Protein AF-Q50JB2-F1 (afdb_monomer_lite)

Sequence (111 aa):
VHENISTEPILFTTRDASKVRLFFDIVPTYSGIEKNKVGRGVALLSSVRPTVGTKRMNLQGDISVPIMGSNFEVIGTVNFNFLVITPFSHPKMEVTSQQTYWKKLDSTMVI

pLDDT: mean 76.03, std 16.22, range [41.38, 96.12]

Radius of gyration: 20.47 Å; chains: 1; bounding box: 47×38×53 Å

InterPro domains:
  IPR051578 Glycerophosphodiester Phosphodiesterase [PTHR22958] (10-111)
  IPR057506 GPCPD1-like, C2 domain [PF25329] (2-89)

Secondary structure (DSSP, 8-state):
-------SPP----S-GGG-EEEEEE--TT---TT---EEEEEEHHHHS--SSTT---S---EEEEEEETTSSEEEEEEE----------TT----TTTS-TT--------

Foldseek 3Di:
DPPPPPPDDDDDDDPDLQADKDKDWDDDPPPPDPPDTQWIWIDRRNPQWDAPDDPDGDPPFWGKTFTAGPVRDRPDIDIDGDDDDDDDDDPPDDPDPVPPCPPPPDDPDDD

Structure (mmCIF, N/CA/C/O backbone):
data_AF-Q50JB2-F1
#
_entry.id   AF-Q50JB2-F1
#
loop_
_atom_site.group_PDB
_atom_site.id
_atom_site.type_symbol
_atom_site.label_atom_id
_atom_site.label_alt_id
_atom_site.label_comp_id
_atom_site.label_asym_id
_atom_site.label_entity_id
_atom_site.label_seq_id
_atom_site.pdbx_PDB_ins_code
_atom_site.Cartn_x
_atom_site.Cartn_y
_atom_site.Cartn_z
_atom_site.occupancy
_atom_site.B_iso_or_equiv
_atom_site.auth_seq_id
_atom_site.auth_comp_id
_atom_site.auth_asym_id
_atom_site.auth_atom_id
_atom_site.pdbx_PDB_model_num
ATOM 1 N N . VAL A 1 1 ? -4.486 24.463 12.895 1.00 45.00 1 VAL A N 1
ATOM 2 C CA . VAL A 1 1 ? -4.032 23.070 12.701 1.00 45.00 1 VAL A CA 1
ATOM 3 C C . VAL A 1 1 ? -3.947 22.842 11.203 1.00 45.00 1 VAL A C 1
ATOM 5 O O . VAL A 1 1 ? -4.957 22.564 10.581 1.00 45.00 1 VAL A O 1
ATOM 8 N N . HIS A 1 2 ? -2.792 23.128 10.600 1.00 41.38 2 HIS A N 1
ATOM 9 C CA . HIS A 1 2 ? -2.516 22.677 9.236 1.00 41.38 2 HIS A CA 1
ATOM 10 C C . HIS A 1 2 ? -2.108 21.216 9.392 1.00 41.38 2 HIS A C 1
ATOM 12 O O . HIS A 1 2 ? -0.989 20.932 9.815 1.00 41.38 2 HIS A O 1
ATOM 18 N N . GLU A 1 3 ? -3.060 20.305 9.202 1.00 49.62 3 GLU A N 1
ATOM 19 C CA . GLU A 1 3 ? -2.723 18.894 9.077 1.00 49.62 3 GLU A CA 1
ATOM 20 C C . GLU A 1 3 ? -1.720 18.746 7.936 1.00 49.62 3 GLU A C 1
ATOM 22 O O . GLU A 1 3 ? -1.790 19.441 6.922 1.00 49.62 3 GLU A O 1
ATOM 27 N N . ASN A 1 4 ? -0.734 17.892 8.166 1.00 58.84 4 ASN A N 1
ATOM 28 C CA . ASN A 1 4 ? 0.426 17.660 7.325 1.00 58.84 4 ASN A CA 1
ATOM 29 C C . ASN A 1 4 ? -0.016 16.925 6.044 1.00 58.84 4 ASN A C 1
ATOM 31 O O . ASN A 1 4 ? 0.238 15.734 5.878 1.00 58.84 4 ASN A O 1
ATOM 35 N N . ILE A 1 5 ? -0.772 17.604 5.176 1.00 59.34 5 ILE A N 1
ATOM 36 C CA . ILE A 1 5 ? -1.183 17.087 3.871 1.00 59.34 5 ILE A CA 1
ATOM 37 C C . ILE A 1 5 ? 0.075 17.071 3.004 1.00 59.34 5 ILE A C 1
ATOM 39 O O . ILE A 1 5 ? 0.401 18.039 2.320 1.00 59.34 5 ILE A O 1
ATOM 43 N N . SER A 1 6 ? 0.816 15.968 3.082 1.00 63.91 6 SER A N 1
ATOM 44 C CA . SER A 1 6 ? 1.910 15.689 2.163 1.00 63.91 6 SER A CA 1
ATOM 45 C C . SER A 1 6 ? 1.313 15.377 0.798 1.00 63.91 6 SER A C 1
ATOM 47 O O . SER A 1 6 ? 0.638 14.365 0.620 1.00 63.91 6 SER A O 1
ATOM 49 N N . THR A 1 7 ? 1.561 16.250 -0.170 1.00 74.44 7 THR A N 1
ATOM 50 C CA . THR A 1 7 ? 1.254 15.998 -1.583 1.00 74.44 7 THR A CA 1
ATOM 51 C C . THR A 1 7 ? 2.319 15.130 -2.251 1.00 74.44 7 THR A C 1
ATOM 53 O O . THR A 1 7 ? 2.123 14.679 -3.380 1.00 74.44 7 THR A O 1
ATOM 56 N N . GLU A 1 8 ? 3.436 14.870 -1.564 1.00 80.12 8 GLU A N 1
ATOM 57 C CA . GLU A 1 8 ? 4.474 13.975 -2.058 1.00 80.12 8 GLU A CA 1
ATOM 58 C C . GLU A 1 8 ? 4.024 12.511 -1.954 1.00 80.12 8 GLU A C 1
ATOM 60 O O . GLU A 1 8 ? 3.519 12.089 -0.905 1.00 80.12 8 GLU A O 1
ATOM 65 N N . PRO A 1 9 ? 4.206 11.712 -3.022 1.00 83.44 9 PRO A N 1
ATOM 66 C CA . PRO A 1 9 ? 3.898 10.292 -2.978 1.00 83.44 9 PRO A CA 1
ATOM 67 C C . PRO A 1 9 ? 4.830 9.567 -2.001 1.00 83.44 9 PRO A C 1
ATOM 69 O O . PRO A 1 9 ? 5.981 9.949 -1.817 1.00 83.44 9 PRO A O 1
ATOM 72 N N . ILE A 1 10 ? 4.359 8.469 -1.408 1.00 87.56 10 ILE A N 1
ATOM 73 C CA . ILE A 1 10 ? 5.197 7.602 -0.572 1.00 87.56 10 ILE A CA 1
ATOM 74 C C . ILE A 1 10 ? 6.006 6.676 -1.488 1.00 87.56 10 ILE A C 1
ATOM 76 O O . ILE A 1 10 ? 5.431 5.858 -2.209 1.00 87.56 10 ILE A O 1
ATOM 80 N N . LEU A 1 11 ? 7.338 6.777 -1.445 1.00 89.31 11 LEU A N 1
ATOM 81 C CA . LEU A 1 11 ? 8.243 5.924 -2.220 1.00 89.31 11 LEU A CA 1
ATOM 82 C C . LEU A 1 11 ? 8.919 4.877 -1.334 1.00 89.31 11 LEU A C 1
ATOM 84 O O . LEU A 1 11 ? 9.441 5.179 -0.264 1.00 89.31 11 LEU A O 1
ATOM 88 N N . PHE A 1 12 ? 8.986 3.646 -1.833 1.00 90.31 12 PHE A N 1
ATOM 89 C CA . PHE A 1 12 ? 9.801 2.579 -1.263 1.00 90.31 12 PHE A CA 1
ATOM 90 C C . PHE A 1 12 ? 10.285 1.644 -2.372 1.00 90.31 12 PHE A C 1
ATOM 92 O O . PHE A 1 12 ? 9.708 1.583 -3.459 1.00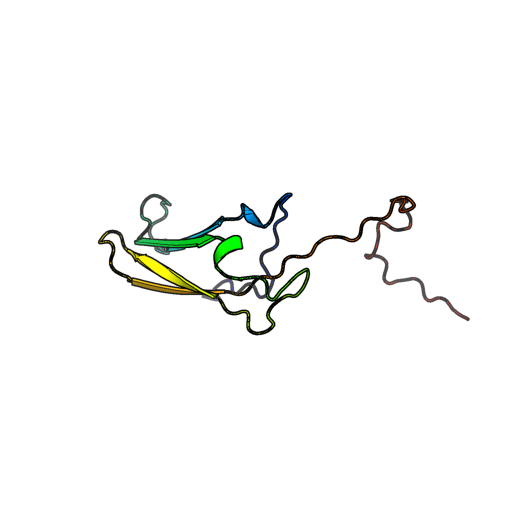 90.31 12 PHE A O 1
ATOM 99 N N . THR A 1 13 ? 11.361 0.909 -2.106 1.00 91.69 13 THR A N 1
ATOM 100 C CA . THR A 1 13 ? 11.955 -0.029 -3.061 1.00 91.69 13 THR A CA 1
ATOM 101 C C . THR A 1 13 ? 11.772 -1.464 -2.589 1.00 91.69 13 THR A C 1
ATOM 103 O O . THR A 1 13 ? 11.730 -1.765 -1.398 1.00 91.69 13 THR A O 1
ATOM 106 N N . THR A 1 14 ? 11.642 -2.380 -3.541 1.00 91.44 14 THR A N 1
ATOM 107 C CA . THR A 1 14 ? 11.574 -3.818 -3.280 1.00 91.44 14 THR A CA 1
ATOM 108 C C . THR A 1 14 ? 12.292 -4.563 -4.395 1.00 91.44 14 THR A C 1
ATOM 110 O O . THR A 1 14 ? 12.362 -4.086 -5.527 1.00 91.44 14 THR A O 1
ATOM 113 N N . ARG A 1 15 ? 12.808 -5.753 -4.084 1.00 90.62 15 ARG A N 1
ATOM 114 C CA . ARG A 1 15 ? 13.331 -6.683 -5.096 1.00 90.62 15 ARG A CA 1
ATOM 115 C C . ARG A 1 15 ? 12.216 -7.434 -5.819 1.00 90.62 15 ARG A C 1
ATOM 117 O O . ARG A 1 15 ? 12.417 -7.898 -6.933 1.00 90.62 15 ARG A O 1
ATOM 124 N N . ASP A 1 16 ? 11.065 -7.581 -5.169 1.00 88.62 16 ASP A N 1
ATOM 125 C CA . ASP A 1 16 ? 9.946 -8.377 -5.659 1.00 88.62 16 ASP A CA 1
ATOM 126 C C . ASP A 1 16 ? 8.626 -7.707 -5.265 1.00 88.62 16 ASP A C 1
ATOM 128 O O . ASP A 1 16 ? 8.244 -7.680 -4.092 1.00 88.62 16 ASP A O 1
ATOM 132 N N . ALA A 1 17 ? 7.934 -7.144 -6.257 1.00 86.81 17 ALA A N 1
ATOM 133 C CA . ALA A 1 17 ? 6.662 -6.456 -6.057 1.00 86.81 17 ALA A CA 1
ATOM 134 C C . ALA A 1 17 ? 5.534 -7.408 -5.623 1.00 86.81 17 ALA A C 1
ATOM 136 O O . ALA A 1 17 ? 4.612 -6.987 -4.927 1.00 86.81 17 ALA A O 1
ATOM 137 N N . SER A 1 18 ? 5.617 -8.699 -5.968 1.00 85.31 18 SER A N 1
ATOM 138 C CA . SER A 1 18 ? 4.559 -9.675 -5.670 1.00 85.31 18 SER A CA 1
ATOM 139 C C . SER A 1 18 ? 4.426 -9.993 -4.177 1.00 85.31 18 SER A C 1
ATOM 141 O O . SER A 1 18 ? 3.359 -10.405 -3.713 1.00 85.31 18 SER A O 1
ATOM 143 N N . LYS A 1 19 ? 5.504 -9.771 -3.416 1.00 90.19 19 LYS A N 1
ATOM 144 C CA . LYS A 1 19 ? 5.596 -10.050 -1.976 1.00 90.19 19 LYS A CA 1
ATOM 145 C C . LYS A 1 19 ? 5.271 -8.844 -1.100 1.00 90.19 19 LYS A C 1
ATOM 147 O O . LYS A 1 19 ? 5.263 -8.977 0.124 1.00 90.19 19 LYS A O 1
ATOM 152 N N . VAL A 1 20 ? 5.013 -7.683 -1.699 1.00 91.25 20 VAL A N 1
ATOM 153 C CA . VAL A 1 20 ? 4.735 -6.454 -0.955 1.00 91.25 20 VAL A CA 1
ATOM 154 C C . VAL A 1 20 ? 3.349 -6.517 -0.325 1.00 91.25 20 VAL A C 1
ATOM 156 O O . VAL A 1 20 ? 2.359 -6.881 -0.966 1.00 91.25 20 VAL A O 1
ATOM 159 N N . ARG A 1 21 ? 3.295 -6.123 0.948 1.00 93.50 21 ARG A N 1
ATOM 160 C CA . ARG A 1 21 ? 2.073 -6.001 1.741 1.00 93.50 21 ARG A CA 1
ATOM 161 C C . ARG A 1 21 ? 2.053 -4.609 2.347 1.00 93.50 21 ARG A C 1
ATOM 163 O O . ARG A 1 21 ? 3.029 -4.215 2.980 1.00 93.50 21 ARG A O 1
ATOM 170 N N . LEU A 1 22 ? 0.961 -3.888 2.144 1.00 92.88 22 LEU A N 1
ATOM 171 C CA . LEU A 1 22 ? 0.731 -2.592 2.767 1.00 92.88 22 LEU A CA 1
ATOM 172 C C . LEU A 1 22 ? -0.230 -2.777 3.936 1.00 92.88 22 LEU A C 1
ATOM 174 O O . LEU A 1 22 ? -1.270 -3.421 3.793 1.00 92.88 22 LEU A O 1
ATOM 178 N N . PHE A 1 23 ? 0.145 -2.226 5.086 1.00 93.94 23 PHE A N 1
ATOM 179 C CA . PHE A 1 23 ? -0.664 -2.220 6.296 1.00 93.94 23 PHE A CA 1
ATOM 180 C C . PHE A 1 23 ? -1.101 -0.789 6.577 1.00 93.94 23 PHE A C 1
ATOM 182 O O . PHE A 1 23 ? -0.260 0.102 6.678 1.00 93.94 23 PHE A O 1
ATOM 189 N N . PHE A 1 24 ? -2.406 -0.588 6.705 1.00 92.94 24 PHE A N 1
ATOM 190 C CA . PHE A 1 24 ? -3.005 0.699 7.030 1.00 92.94 24 PHE A CA 1
ATOM 191 C C . PHE A 1 24 ? -3.576 0.613 8.438 1.00 92.94 24 PHE A C 1
ATOM 193 O O . PHE A 1 24 ? -4.620 -0.004 8.640 1.00 92.94 24 PHE A O 1
ATOM 200 N N . ASP A 1 25 ? -2.869 1.191 9.406 1.00 91.19 25 ASP A N 1
ATOM 201 C CA . ASP A 1 25 ? -3.267 1.186 10.812 1.00 91.19 25 ASP A CA 1
ATOM 202 C C . ASP A 1 25 ? -3.949 2.511 11.166 1.00 91.19 25 ASP A C 1
ATOM 204 O O . ASP A 1 25 ? -3.390 3.580 10.921 1.00 91.19 25 ASP A O 1
ATOM 208 N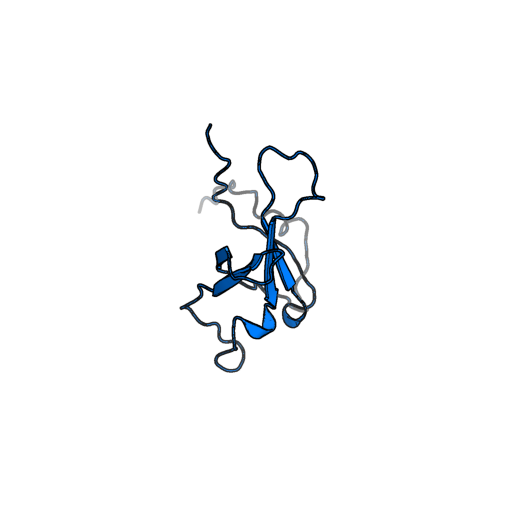 N . ILE A 1 26 ? -5.132 2.449 11.782 1.00 88.88 26 ILE A N 1
ATOM 209 C CA . ILE A 1 26 ? -5.756 3.629 12.389 1.00 88.88 26 ILE A CA 1
ATOM 210 C C . ILE A 1 26 ? -5.234 3.765 13.816 1.00 88.88 26 ILE A C 1
ATOM 212 O O . ILE A 1 26 ? -5.460 2.889 14.660 1.00 88.88 26 ILE A O 1
ATOM 216 N N . VAL A 1 27 ? -4.563 4.884 14.080 1.00 86.75 27 VAL A N 1
ATOM 217 C CA . VAL A 1 27 ? -4.045 5.255 15.399 1.00 86.75 27 VAL A CA 1
ATOM 218 C C . VAL A 1 27 ? -4.738 6.534 15.891 1.00 86.75 27 VAL A C 1
ATOM 220 O O . VAL A 1 27 ? -4.885 7.474 15.109 1.00 86.75 27 VAL A O 1
ATOM 223 N N . PRO A 1 28 ? -5.195 6.609 17.155 1.00 82.56 28 PRO A N 1
ATOM 224 C CA . PRO A 1 28 ? -5.828 7.815 17.674 1.00 82.56 28 PRO A CA 1
ATOM 225 C C . PRO A 1 28 ? -4.804 8.939 17.863 1.00 82.56 28 PRO A C 1
ATOM 227 O O . PRO A 1 28 ? -3.751 8.735 18.465 1.00 82.56 28 PRO A O 1
ATOM 230 N N . THR A 1 29 ? -5.154 10.150 17.429 1.00 74.31 29 THR A N 1
ATOM 231 C CA . THR A 1 29 ? -4.278 11.338 17.426 1.00 74.31 29 THR A CA 1
ATOM 232 C C . THR A 1 29 ? -3.745 11.725 18.811 1.00 74.31 29 THR A C 1
ATOM 234 O O . THR A 1 29 ? -2.657 12.281 18.920 1.00 74.31 29 THR A O 1
ATOM 237 N N . TYR A 1 30 ? -4.493 11.424 19.878 1.00 66.06 30 TYR A N 1
ATOM 238 C CA . TYR A 1 30 ? -4.171 11.849 21.249 1.00 66.06 30 TYR A CA 1
ATOM 239 C C . TYR A 1 30 ? -3.697 10.723 22.170 1.00 66.06 30 TYR A C 1
ATOM 241 O O . TYR A 1 30 ? -3.227 10.989 23.275 1.00 66.06 30 TYR A O 1
ATOM 249 N N . SER A 1 31 ? -3.783 9.463 21.742 1.00 57.88 31 SER A N 1
ATOM 250 C CA . SER A 1 31 ? -3.188 8.362 22.493 1.00 57.88 31 SER A CA 1
ATOM 251 C C . SER A 1 31 ? -1.761 8.182 21.997 1.00 57.88 31 SER A C 1
ATOM 253 O O . SER A 1 31 ? -1.539 7.526 20.985 1.00 57.88 31 SER A O 1
ATOM 255 N N . GLY A 1 32 ? -0.794 8.779 22.693 1.00 55.12 32 GLY A N 1
ATOM 256 C CA . GLY A 1 32 ? 0.638 8.737 22.361 1.00 55.12 32 GLY A CA 1
ATOM 257 C C . GLY A 1 32 ? 1.297 7.353 22.461 1.00 55.12 32 GLY A C 1
ATOM 258 O O . GLY A 1 32 ? 2.453 7.255 22.856 1.00 55.12 32 GLY A O 1
ATOM 259 N N . ILE A 1 33 ? 0.574 6.271 22.163 1.00 56.09 33 ILE A N 1
ATOM 260 C CA . ILE A 1 33 ? 1.058 4.898 22.243 1.00 56.09 33 ILE A CA 1
ATOM 261 C C . ILE A 1 33 ? 0.538 4.116 21.029 1.00 56.09 33 ILE A C 1
ATOM 263 O O . ILE A 1 33 ? -0.662 3.874 20.904 1.00 56.09 33 ILE A O 1
ATOM 267 N N . GLU A 1 34 ? 1.455 3.608 20.198 1.00 60.88 34 GLU A N 1
ATOM 268 C CA . GLU A 1 34 ? 1.192 2.674 19.081 1.00 60.88 34 GLU A CA 1
ATOM 269 C C . GLU A 1 34 ? 0.442 1.385 19.486 1.00 60.88 34 GLU A C 1
ATOM 271 O O . GLU A 1 34 ? 0.055 0.582 18.634 1.00 60.88 34 GLU A O 1
ATOM 276 N N . LYS A 1 35 ? 0.248 1.160 20.792 1.00 63.34 35 LYS A N 1
ATOM 277 C CA . LYS A 1 35 ? -0.454 0.002 21.356 1.00 63.34 35 LYS A CA 1
ATOM 278 C C . LYS A 1 35 ? -1.962 0.036 21.099 1.00 63.34 35 LYS A C 1
ATOM 280 O O . LYS A 1 35 ? -2.569 -1.027 21.055 1.00 63.34 35 LYS A O 1
ATOM 285 N N . ASN A 1 36 ? -2.556 1.211 20.881 1.00 71.38 36 ASN A N 1
ATOM 286 C CA . ASN A 1 36 ? -4.007 1.351 20.729 1.00 71.38 36 ASN A CA 1
ATOM 287 C C . ASN A 1 36 ? -4.413 1.477 19.256 1.00 71.38 36 ASN A C 1
ATOM 289 O O . ASN A 1 36 ? -4.943 2.501 18.832 1.00 71.38 36 ASN A O 1
ATOM 293 N N . LYS A 1 37 ? -4.152 0.436 18.461 1.00 83.31 37 LYS A N 1
ATOM 294 C CA . LYS A 1 37 ? -4.626 0.375 17.070 1.00 83.31 37 LYS A CA 1
ATOM 295 C C . LYS A 1 37 ? -6.133 0.136 17.065 1.00 83.31 37 LYS A C 1
ATOM 297 O O . LYS A 1 37 ? -6.597 -0.855 17.622 1.00 83.31 37 LYS A O 1
ATOM 302 N N . VAL A 1 38 ? -6.881 1.039 16.439 1.00 87.81 38 VAL A N 1
ATOM 303 C CA . VAL A 1 38 ? -8.354 0.985 16.385 1.00 87.81 38 VAL A CA 1
ATOM 304 C C . VAL A 1 38 ? -8.828 0.037 15.288 1.00 87.81 38 VAL A C 1
ATOM 306 O O . VAL A 1 38 ? -9.854 -0.626 15.420 1.00 87.81 38 VAL A O 1
ATOM 309 N N . GLY A 1 39 ? -8.045 -0.070 14.219 1.00 92.12 39 GLY A N 1
ATOM 310 C CA . GLY A 1 39 ? -8.295 -1.008 13.143 1.00 92.12 39 GLY A CA 1
ATOM 311 C C . GLY A 1 39 ? -7.128 -1.096 12.176 1.00 92.12 39 GLY A C 1
ATOM 312 O O . GLY A 1 39 ? -6.189 -0.293 12.233 1.00 92.12 39 GLY A O 1
ATOM 313 N N . ARG A 1 40 ? -7.192 -2.099 11.300 1.00 94.19 40 ARG A N 1
ATOM 314 C CA . ARG A 1 40 ? -6.165 -2.388 10.299 1.00 94.19 40 ARG A CA 1
ATOM 315 C C . ARG A 1 40 ? -6.783 -2.812 8.971 1.00 94.19 40 ARG A C 1
ATOM 317 O O . ARG A 1 40 ? -7.595 -3.732 8.925 1.00 94.19 40 ARG A O 1
ATOM 324 N N . GLY A 1 41 ? -6.342 -2.176 7.892 1.00 94.88 41 GLY A N 1
ATOM 325 C CA . GLY A 1 41 ? -6.522 -2.646 6.519 1.00 94.88 41 GLY A CA 1
ATOM 326 C C . GLY A 1 41 ? -5.244 -3.304 5.997 1.00 94.88 41 GLY A C 1
ATOM 327 O O . GLY A 1 41 ? -4.138 -2.894 6.359 1.00 94.88 41 GLY A O 1
ATOM 328 N N . VAL A 1 42 ? -5.376 -4.325 5.147 1.00 94.81 42 VAL A N 1
ATOM 329 C CA . VAL A 1 42 ? -4.232 -5.017 4.529 1.00 94.81 42 VAL A CA 1
ATOM 330 C C . VAL A 1 42 ? -4.417 -5.083 3.020 1.00 94.81 42 VAL A C 1
ATOM 332 O O . VAL A 1 42 ? -5.415 -5.611 2.541 1.00 94.81 42 VAL A O 1
ATOM 335 N N . ALA A 1 43 ? -3.428 -4.597 2.271 1.00 92.50 43 ALA A N 1
ATOM 336 C CA . ALA A 1 43 ? -3.387 -4.711 0.818 1.00 92.50 43 ALA A CA 1
ATOM 337 C C . ALA A 1 43 ? -2.210 -5.591 0.385 1.00 92.50 43 ALA A C 1
ATOM 339 O O . ALA A 1 43 ? -1.052 -5.272 0.664 1.00 92.50 43 ALA A O 1
ATOM 340 N N . LEU A 1 44 ? -2.482 -6.684 -0.330 1.00 90.69 44 LEU A N 1
ATOM 341 C CA . LEU A 1 44 ? -1.442 -7.484 -0.983 1.00 90.69 44 LEU A CA 1
ATOM 342 C C . LEU A 1 44 ? -1.305 -7.004 -2.428 1.00 90.69 44 LEU A C 1
ATOM 344 O O . LEU A 1 44 ? -2.231 -7.215 -3.216 1.00 90.69 44 LEU A O 1
ATOM 348 N N . LEU A 1 45 ? -0.169 -6.389 -2.786 1.00 85.62 45 LEU A N 1
ATOM 349 C CA . LEU A 1 45 ? 0.002 -5.737 -4.098 1.00 85.62 45 LEU A CA 1
ATOM 350 C C . LEU A 1 45 ? -0.209 -6.690 -5.282 1.00 85.62 45 LEU A C 1
ATOM 352 O O . LEU A 1 45 ? -0.715 -6.278 -6.322 1.00 85.62 45 LEU A O 1
ATOM 356 N N . SER A 1 46 ? 0.122 -7.969 -5.104 1.00 81.69 46 SER A N 1
ATOM 357 C CA . SER A 1 46 ? -0.104 -9.031 -6.089 1.00 81.69 46 SER A CA 1
ATOM 358 C C . SER A 1 46 ? -1.579 -9.344 -6.351 1.00 81.69 46 SER A C 1
ATOM 360 O O . SER A 1 46 ? -1.911 -9.783 -7.446 1.00 81.69 46 SER A O 1
ATOM 362 N N . SER A 1 47 ? -2.461 -9.130 -5.371 1.00 77.81 47 SER A N 1
ATOM 363 C CA . SER A 1 47 ? -3.891 -9.467 -5.472 1.00 77.81 47 SER A CA 1
ATOM 364 C C . SER A 1 47 ? -4.769 -8.289 -5.894 1.00 77.81 47 SER A C 1
ATOM 366 O O . SER A 1 47 ? -5.792 -8.481 -6.541 1.00 77.81 47 SER A O 1
ATOM 368 N N . VAL A 1 48 ? -4.363 -7.064 -5.547 1.00 70.94 48 VAL A N 1
ATOM 369 C CA . VAL A 1 48 ? -5.186 -5.856 -5.737 1.00 70.94 48 VAL A CA 1
ATOM 370 C C . VAL A 1 48 ? -5.097 -5.276 -7.149 1.00 70.94 48 VAL A C 1
ATOM 372 O O . VAL A 1 48 ? -5.910 -4.437 -7.522 1.00 70.94 48 VAL A O 1
ATOM 375 N N . ARG A 1 49 ? -4.129 -5.723 -7.957 1.00 69.00 49 ARG A N 1
ATOM 376 C CA . ARG A 1 49 ? -4.040 -5.400 -9.386 1.00 69.00 49 ARG A CA 1
ATOM 377 C C . ARG A 1 49 ? -3.764 -6.660 -10.199 1.00 69.00 49 ARG A C 1
ATOM 379 O O . ARG A 1 49 ? -2.597 -6.958 -10.462 1.00 69.00 49 ARG A O 1
ATOM 386 N N . PRO A 1 50 ? -4.802 -7.393 -10.630 1.00 59.31 50 PRO A N 1
ATOM 387 C CA . PRO A 1 50 ? -4.609 -8.439 -11.621 1.00 59.31 50 PRO A CA 1
ATOM 388 C C . PRO A 1 50 ? -4.005 -7.820 -12.889 1.00 59.31 50 PRO A C 1
ATOM 390 O O . PRO A 1 50 ? -4.479 -6.803 -13.401 1.00 59.31 50 PRO A O 1
ATOM 393 N N . THR A 1 51 ? -2.908 -8.397 -13.371 1.00 61.12 51 THR A N 1
ATOM 394 C CA . THR A 1 51 ? -2.239 -7.947 -14.592 1.00 61.12 51 THR A CA 1
ATOM 395 C C . THR A 1 51 ? -3.132 -8.230 -15.800 1.00 61.12 51 THR A C 1
ATOM 397 O O . THR A 1 51 ? -3.591 -9.354 -16.003 1.00 61.12 51 THR A O 1
ATOM 400 N N . VAL A 1 52 ? -3.382 -7.220 -16.638 1.00 61.91 52 VAL A N 1
ATOM 401 C CA . VAL A 1 52 ? -4.131 -7.404 -17.894 1.00 61.91 52 VAL A CA 1
ATOM 402 C C . VAL A 1 52 ? -3.165 -7.915 -18.966 1.00 61.91 52 VAL A C 1
ATOM 404 O O . VAL A 1 52 ? -2.724 -7.177 -19.841 1.00 61.91 52 VAL A O 1
ATOM 407 N N . GLY A 1 53 ? -2.778 -9.186 -18.874 1.00 60.72 53 GLY A N 1
ATOM 408 C CA . GLY A 1 53 ? -1.766 -9.783 -19.748 1.00 60.72 53 GLY A CA 1
ATOM 409 C C . GLY A 1 53 ? -0.326 -9.408 -19.372 1.00 60.72 53 GLY A C 1
ATOM 410 O O . GLY A 1 53 ? -0.052 -8.730 -18.380 1.00 60.72 53 GLY A O 1
ATOM 411 N N . THR A 1 54 ? 0.635 -9.890 -20.156 1.00 60.03 54 THR A N 1
ATOM 412 C CA . THR A 1 54 ? 2.067 -9.711 -19.890 1.00 60.03 54 THR A CA 1
ATOM 413 C C . THR A 1 54 ? 2.481 -8.245 -20.049 1.00 60.03 54 THR A C 1
ATOM 415 O O . THR A 1 54 ? 2.323 -7.659 -21.117 1.00 60.03 54 THR A O 1
ATOM 418 N N . LYS A 1 55 ? 3.066 -7.660 -18.99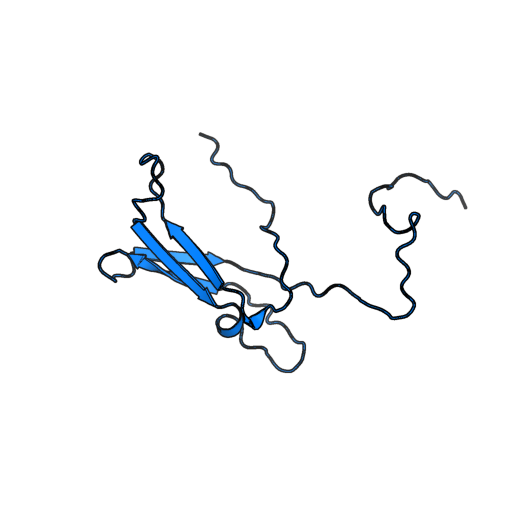3 1.00 63.31 55 LYS A N 1
ATOM 419 C CA . LYS A 1 55 ? 3.642 -6.297 -18.972 1.00 63.31 55 LYS A CA 1
ATOM 420 C C . LYS A 1 55 ? 2.659 -5.141 -19.241 1.00 63.31 55 LYS A C 1
ATOM 422 O O . LYS A 1 55 ? 3.092 -4.075 -19.669 1.00 63.31 55 LYS A O 1
ATOM 427 N N . ARG A 1 56 ? 1.358 -5.307 -18.984 1.00 64.31 56 ARG A N 1
ATOM 428 C CA . ARG A 1 56 ? 0.384 -4.200 -19.049 1.00 64.31 56 ARG A CA 1
ATOM 429 C C . ARG A 1 56 ? -0.128 -3.842 -17.658 1.00 64.31 56 ARG A C 1
ATOM 431 O O . ARG A 1 56 ? -0.287 -4.715 -16.807 1.00 64.31 56 ARG A O 1
ATOM 438 N N . MET A 1 57 ? -0.407 -2.560 -17.450 1.00 64.31 57 MET A N 1
ATOM 439 C CA . MET A 1 57 ? -0.935 -2.020 -16.199 1.00 64.31 57 MET A CA 1
ATOM 440 C C . MET A 1 57 ? -2.318 -1.414 -16.439 1.00 64.31 57 MET A C 1
ATOM 442 O O . MET A 1 57 ? -2.534 -0.745 -17.447 1.00 64.31 57 MET A O 1
ATOM 446 N N . ASN A 1 58 ? -3.250 -1.655 -15.515 1.00 64.50 58 ASN A N 1
ATOM 447 C CA . ASN A 1 58 ? -4.567 -1.023 -15.554 1.00 64.50 58 ASN A CA 1
ATOM 448 C C . ASN A 1 58 ? -4.457 0.476 -15.200 1.00 64.50 58 ASN A C 1
ATOM 450 O O . ASN A 1 58 ? -3.789 0.832 -14.225 1.00 64.50 58 ASN A O 1
ATOM 454 N N . LEU A 1 59 ? -5.112 1.324 -16.000 1.00 63.84 59 LEU A N 1
ATOM 455 C CA . LEU A 1 59 ? -5.213 2.777 -15.815 1.00 63.84 59 LEU A CA 1
ATOM 456 C C . LEU A 1 59 ? -6.281 3.156 -14.777 1.00 63.84 59 LEU A C 1
ATOM 458 O O . LEU A 1 59 ? -6.095 4.128 -14.051 1.00 63.84 59 LEU A O 1
ATOM 462 N N . GLN A 1 60 ? -7.362 2.372 -14.659 1.00 61.41 60 GLN A N 1
ATOM 463 C CA . GLN A 1 60 ? -8.269 2.445 -13.510 1.00 61.41 60 GLN A CA 1
ATOM 464 C C . GLN A 1 60 ? -7.555 1.784 -12.330 1.00 61.41 60 GLN A C 1
ATOM 466 O O . GLN A 1 60 ? -7.324 0.573 -12.325 1.00 61.41 60 GLN A O 1
ATOM 471 N N . GLY A 1 61 ? -7.080 2.609 -11.398 1.00 66.00 61 GLY A N 1
ATOM 472 C CA . GLY A 1 61 ? -6.020 2.224 -10.468 1.00 66.00 61 GLY A CA 1
ATOM 473 C C . GLY A 1 61 ? -6.327 2.405 -8.988 1.00 66.00 61 GLY A C 1
ATOM 474 O O . GLY A 1 61 ? -5.463 2.094 -8.161 1.00 66.00 61 GLY A O 1
ATOM 475 N N . ASP A 1 62 ? -7.513 2.900 -8.657 1.00 78.56 62 ASP A N 1
ATOM 476 C CA . ASP A 1 62 ? -7.868 3.160 -7.271 1.00 78.56 62 ASP A CA 1
ATOM 477 C C . ASP A 1 62 ? -8.305 1.859 -6.610 1.00 78.56 62 ASP A C 1
ATOM 479 O O . ASP A 1 62 ? -9.196 1.147 -7.075 1.00 78.56 62 ASP A O 1
ATOM 483 N N . ILE A 1 63 ? -7.602 1.523 -5.538 1.00 86.56 63 ILE A N 1
ATOM 484 C CA . ILE A 1 63 ? -7.794 0.307 -4.768 1.00 86.56 63 ILE A CA 1
ATOM 485 C C . ILE A 1 63 ? -8.447 0.714 -3.467 1.00 86.56 63 ILE A C 1
ATOM 487 O O . ILE A 1 63 ? -7.912 1.548 -2.736 1.00 86.56 63 ILE A O 1
ATOM 491 N N . SER A 1 64 ? -9.575 0.079 -3.176 1.00 90.88 64 SER A N 1
ATOM 492 C CA . SER A 1 64 ? -10.269 0.237 -1.910 1.00 90.88 64 SER A CA 1
ATOM 493 C C . SER A 1 64 ? -10.008 -0.972 -1.026 1.00 90.88 64 SER A C 1
ATOM 495 O O . SER A 1 64 ? -10.234 -2.111 -1.438 1.00 90.88 64 SER A O 1
ATOM 497 N N . VAL A 1 65 ? -9.507 -0.733 0.184 1.00 93.25 65 VAL A N 1
ATOM 498 C CA . VAL A 1 65 ? -9.254 -1.778 1.178 1.00 93.25 65 VAL A CA 1
ATOM 499 C C . VAL A 1 65 ? -10.078 -1.490 2.427 1.00 93.25 65 VAL A C 1
ATOM 501 O O . VAL A 1 65 ? -9.953 -0.400 2.993 1.00 93.25 65 VAL A O 1
ATOM 504 N N . PRO A 1 66 ? -10.910 -2.441 2.888 1.00 94.75 66 PRO A N 1
ATOM 505 C CA . PRO A 1 66 ? -11.643 -2.279 4.130 1.00 94.75 66 PRO A CA 1
ATOM 506 C C . PRO A 1 66 ? -10.687 -2.294 5.323 1.00 94.75 66 PRO A C 1
ATOM 508 O O . PRO A 1 66 ? -9.697 -3.031 5.357 1.00 94.75 66 PRO A O 1
ATOM 511 N N . ILE A 1 67 ? -11.005 -1.477 6.317 1.00 96.06 67 ILE A N 1
ATOM 512 C CA . ILE A 1 67 ? -10.313 -1.421 7.596 1.00 96.06 67 ILE A CA 1
ATOM 513 C C . ILE A 1 67 ? -11.160 -2.191 8.597 1.00 96.06 67 ILE A C 1
ATOM 515 O O . ILE A 1 67 ? -12.307 -1.831 8.866 1.00 96.06 67 ILE A O 1
ATOM 519 N N . MET A 1 68 ? -10.575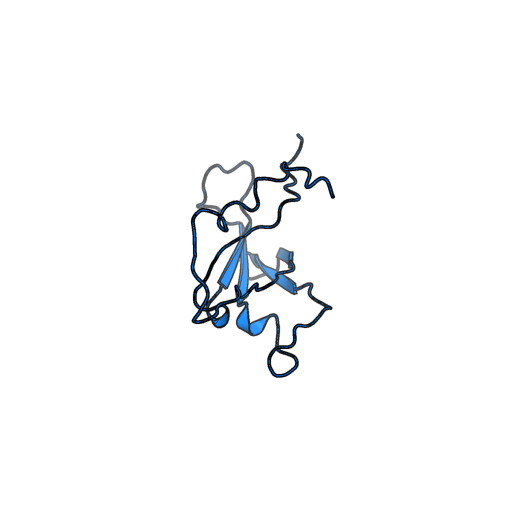 -3.249 9.144 1.00 96.12 68 MET A N 1
ATOM 520 C CA . MET A 1 68 ? -11.218 -4.092 10.142 1.00 96.12 68 MET A CA 1
ATOM 521 C C . MET A 1 68 ? -10.953 -3.517 11.531 1.00 96.12 68 MET A C 1
ATOM 523 O O . MET A 1 68 ? -9.794 -3.282 11.886 1.00 96.12 68 MET A O 1
ATOM 527 N N . GLY A 1 69 ? -12.015 -3.292 12.301 1.00 92.31 69 GLY A N 1
ATOM 528 C CA . GLY A 1 69 ? -11.935 -2.945 13.715 1.00 92.31 69 GLY A CA 1
ATOM 529 C C . GLY A 1 69 ? -11.551 -4.144 14.585 1.00 92.31 69 GLY A C 1
ATOM 530 O O . GLY A 1 69 ? -11.468 -5.283 14.122 1.00 92.31 69 GLY A O 1
ATOM 531 N N . SER A 1 70 ? -11.341 -3.902 15.878 1.00 88.62 70 SER A N 1
ATOM 532 C CA . SER A 1 70 ? -11.044 -4.956 16.863 1.00 88.62 70 SER A CA 1
ATOM 533 C C . SER A 1 70 ? -12.172 -5.983 17.032 1.00 88.62 70 SER A C 1
ATOM 535 O O . SER A 1 70 ? -11.914 -7.121 17.414 1.00 88.62 70 SER A O 1
ATOM 537 N N . ASN A 1 71 ? -13.408 -5.596 16.719 1.00 90.94 71 ASN A N 1
ATOM 538 C CA . ASN A 1 71 ? -14.595 -6.450 16.712 1.00 90.94 71 ASN A CA 1
ATOM 539 C C . ASN A 1 71 ? -14.808 -7.198 15.381 1.00 90.94 71 ASN A C 1
ATOM 541 O O . ASN A 1 71 ? -15.848 -7.823 15.204 1.00 90.94 71 ASN A O 1
ATOM 545 N N . PHE A 1 72 ? -13.847 -7.134 14.451 1.00 90.38 72 PHE A N 1
ATOM 546 C CA . PHE A 1 72 ? -13.952 -7.675 13.091 1.00 90.38 72 PHE A CA 1
ATOM 547 C C . PHE A 1 72 ? -15.084 -7.079 12.241 1.00 90.38 72 PHE A C 1
ATOM 549 O O . PHE A 1 72 ? -15.431 -7.638 11.202 1.00 90.38 72 PHE A O 1
ATOM 556 N N . GLU A 1 73 ? -15.630 -5.928 12.624 1.00 94.50 73 GLU A N 1
ATOM 557 C CA . GLU A 1 73 ? -16.519 -5.168 11.752 1.00 94.50 73 GLU A CA 1
ATOM 558 C C . GLU A 1 73 ? -15.708 -4.226 10.860 1.00 94.50 73 GLU A C 1
ATOM 560 O O . GLU A 1 73 ? -14.618 -3.764 11.216 1.00 94.50 73 GLU A O 1
ATOM 565 N N . VAL A 1 74 ? -16.243 -3.936 9.675 1.00 95.31 74 VAL A N 1
ATOM 566 C CA . VAL A 1 74 ? -15.655 -2.940 8.779 1.00 95.31 74 VAL A CA 1
ATOM 567 C C . VAL A 1 74 ? -15.985 -1.558 9.332 1.00 95.31 74 VAL A C 1
ATOM 569 O O . VAL A 1 74 ? -17.134 -1.129 9.294 1.00 95.31 74 VAL A O 1
ATOM 572 N N . ILE A 1 75 ? -14.969 -0.859 9.832 1.00 94.62 75 ILE A N 1
ATOM 573 C CA . ILE A 1 75 ? -15.119 0.475 10.439 1.00 94.62 75 ILE A CA 1
ATOM 574 C C . ILE A 1 75 ? -14.836 1.613 9.451 1.00 94.62 75 ILE A C 1
ATOM 576 O O . ILE A 1 75 ? -15.047 2.783 9.760 1.00 94.62 75 ILE A O 1
ATOM 580 N N . GLY A 1 76 ? -14.331 1.282 8.263 1.00 93.94 76 GLY A N 1
ATOM 581 C CA . GLY A 1 76 ? -14.018 2.240 7.212 1.00 93.94 76 GLY A CA 1
ATOM 582 C C . GLY A 1 76 ? -13.294 1.593 6.038 1.00 93.94 76 GLY A C 1
ATOM 583 O O . GLY A 1 76 ? -13.063 0.384 6.016 1.00 93.94 76 GLY A O 1
ATOM 584 N N . THR A 1 77 ? -12.911 2.408 5.060 1.00 94.81 77 THR A N 1
ATOM 585 C CA . THR A 1 77 ? -12.174 1.977 3.866 1.00 94.81 77 THR A CA 1
ATOM 586 C C . THR A 1 77 ? -11.066 2.968 3.550 1.00 94.81 77 THR A C 1
ATOM 588 O O . THR A 1 77 ? -11.293 4.177 3.603 1.00 94.81 77 THR A O 1
ATOM 591 N N . VAL A 1 78 ? -9.892 2.471 3.166 1.00 92.69 78 VAL A N 1
ATOM 592 C CA . VAL A 1 78 ? -8.811 3.293 2.614 1.00 92.69 78 VAL A CA 1
ATOM 593 C C . VAL A 1 78 ? -8.786 3.148 1.100 1.00 92.69 78 VAL A C 1
ATOM 595 O O . VAL A 1 78 ? -8.797 2.033 0.581 1.00 92.69 78 VAL A O 1
ATOM 598 N N . ASN A 1 79 ? -8.742 4.279 0.401 1.00 91.69 79 ASN A N 1
ATOM 599 C CA . ASN A 1 79 ? -8.555 4.323 -1.042 1.00 91.69 79 ASN A CA 1
ATOM 600 C C . ASN A 1 79 ? -7.136 4.786 -1.344 1.00 91.69 79 ASN A C 1
ATOM 602 O O . ASN A 1 79 ? -6.694 5.809 -0.821 1.00 91.69 79 ASN A O 1
ATOM 606 N N . PHE A 1 80 ? -6.421 4.035 -2.171 1.00 89.44 80 PHE A N 1
ATOM 607 C CA . PHE A 1 80 ? -5.074 4.405 -2.583 1.00 89.44 80 PHE A CA 1
ATOM 608 C C . PHE A 1 80 ? -4.761 3.899 -3.989 1.00 89.44 80 PHE A C 1
ATOM 610 O O . PHE A 1 80 ? -5.399 2.988 -4.513 1.00 89.44 80 PHE A O 1
ATOM 617 N N . ASN A 1 81 ? -3.725 4.478 -4.581 1.00 87.62 81 ASN A N 1
ATOM 618 C CA . ASN A 1 81 ? -3.200 4.104 -5.884 1.00 87.62 81 ASN A CA 1
ATOM 619 C C . ASN A 1 81 ? -1.682 3.918 -5.756 1.00 87.62 81 ASN A C 1
ATOM 621 O O . ASN A 1 81 ? -1.046 4.523 -4.893 1.00 87.62 81 ASN A O 1
ATOM 625 N N . PHE A 1 82 ? -1.097 3.054 -6.582 1.00 87.06 82 PHE A N 1
ATOM 626 C CA . PHE A 1 82 ? 0.343 2.830 -6.592 1.00 87.06 82 PHE A CA 1
ATOM 627 C C . PHE A 1 82 ? 0.854 2.551 -8.004 1.00 87.06 82 PHE A C 1
ATOM 629 O O . PHE A 1 82 ? 0.141 2.014 -8.856 1.00 87.06 82 PHE A O 1
ATOM 636 N N . LEU A 1 83 ? 2.130 2.870 -8.217 1.00 84.81 83 LEU A N 1
ATOM 637 C CA . LEU A 1 83 ? 2.864 2.601 -9.445 1.00 84.81 83 LEU A CA 1
ATOM 638 C C . LEU A 1 83 ? 4.127 1.804 -9.116 1.00 84.81 83 LEU A C 1
ATOM 640 O O . LEU A 1 83 ? 4.913 2.198 -8.258 1.00 84.81 83 LEU A O 1
ATOM 644 N N . VAL A 1 84 ? 4.333 0.688 -9.817 1.00 85.12 84 VAL A N 1
ATOM 645 C CA . VAL A 1 84 ? 5.586 -0.071 -9.739 1.00 85.12 84 VAL A CA 1
ATOM 646 C C . VAL A 1 84 ? 6.499 0.412 -10.853 1.00 85.12 84 VAL A C 1
ATOM 648 O O . VAL A 1 84 ? 6.229 0.178 -12.029 1.00 85.12 84 VAL A O 1
ATOM 651 N N . ILE A 1 85 ? 7.589 1.072 -10.476 1.00 84.06 85 ILE A N 1
ATOM 652 C CA . ILE A 1 85 ? 8.617 1.523 -11.411 1.00 84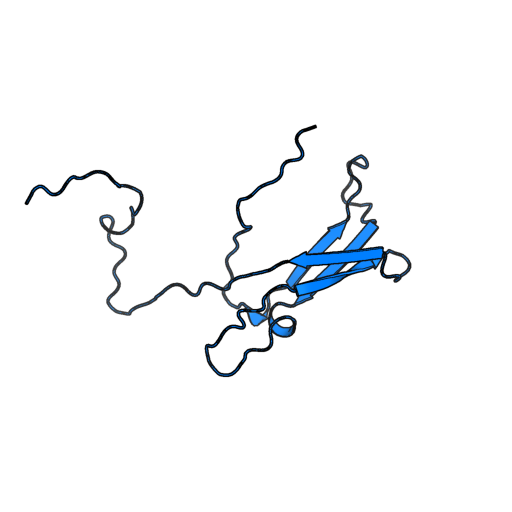.06 85 ILE A CA 1
ATOM 653 C C . ILE A 1 85 ? 9.747 0.498 -11.387 1.00 84.06 85 ILE A C 1
ATOM 655 O O . ILE A 1 85 ? 10.435 0.347 -10.380 1.00 84.06 85 ILE A O 1
ATOM 659 N N . THR A 1 86 ? 9.941 -0.221 -12.492 1.00 84.75 86 THR A N 1
ATOM 660 C CA . THR A 1 86 ? 11.129 -1.060 -12.690 1.00 84.75 86 THR A CA 1
ATOM 661 C C . THR A 1 86 ? 12.205 -0.213 -13.364 1.00 84.75 86 THR A C 1
ATOM 663 O O . THR A 1 86 ? 11.993 0.212 -14.502 1.00 84.75 86 THR A O 1
ATOM 666 N N . PRO A 1 87 ? 13.343 0.059 -12.700 1.00 82.75 87 PRO A N 1
ATOM 667 C CA . PRO A 1 87 ? 14.420 0.821 -13.312 1.00 82.75 87 PRO A CA 1
ATOM 668 C C . PRO A 1 87 ? 14.932 0.127 -14.573 1.00 82.75 87 PRO A C 1
ATOM 670 O O . PRO A 1 87 ? 15.030 -1.101 -14.628 1.00 82.75 87 PRO A O 1
ATOM 673 N N . PHE A 1 88 ? 15.288 0.920 -15.577 1.00 82.31 88 PHE A N 1
ATOM 674 C CA . PHE A 1 88 ? 15.962 0.403 -16.758 1.00 82.31 88 PHE A CA 1
ATOM 675 C C . PHE A 1 88 ? 17.341 -0.156 -16.379 1.00 82.31 88 PHE A C 1
ATOM 677 O O . PHE A 1 88 ? 18.070 0.444 -15.591 1.00 82.31 88 PHE A O 1
ATOM 684 N N . SER A 1 89 ? 17.699 -1.303 -16.952 1.00 81.94 89 SER A N 1
ATOM 685 C CA . SER A 1 89 ? 19.003 -1.935 -16.766 1.00 81.94 89 SER A CA 1
ATOM 686 C C . SER A 1 89 ? 19.507 -2.440 -18.112 1.00 81.94 89 SER A C 1
ATOM 688 O O . SER A 1 89 ? 18.769 -3.100 -18.845 1.00 81.94 89 SER A O 1
ATOM 690 N N . HIS A 1 90 ? 20.756 -2.112 -18.446 1.00 83.56 90 HIS A N 1
ATOM 691 C CA . HIS A 1 90 ? 21.389 -2.517 -19.696 1.00 83.56 90 HIS A CA 1
ATOM 692 C C . HIS A 1 90 ? 22.838 -2.964 -19.447 1.00 83.56 90 HIS A C 1
ATOM 694 O O . HIS A 1 90 ? 23.544 -2.291 -18.699 1.00 83.56 90 HIS A O 1
ATOM 700 N N . PRO A 1 91 ? 23.331 -4.042 -20.090 1.00 85.00 91 PRO A N 1
ATOM 701 C CA . PRO A 1 91 ? 24.680 -4.567 -19.840 1.00 85.00 91 PRO A CA 1
ATOM 702 C C . PRO A 1 91 ? 25.825 -3.584 -20.118 1.00 85.00 91 PRO A C 1
ATOM 704 O O . PRO A 1 91 ? 26.890 -3.702 -19.529 1.00 85.00 91 PRO A O 1
ATOM 707 N N . LYS A 1 92 ? 25.616 -2.620 -21.023 1.00 84.00 92 LYS A N 1
ATOM 708 C CA . LYS A 1 92 ? 26.587 -1.552 -21.342 1.00 84.00 92 LYS A CA 1
ATOM 709 C C . LYS A 1 92 ? 26.320 -0.243 -20.588 1.00 84.00 92 LYS A C 1
ATOM 711 O O . LYS A 1 92 ? 26.816 0.801 -20.993 1.00 84.00 92 LYS A O 1
ATOM 716 N N . MET A 1 93 ? 25.449 -0.266 -19.582 1.00 73.94 93 MET A N 1
ATOM 717 C CA . MET A 1 93 ? 25.192 0.898 -18.743 1.00 73.94 93 MET A CA 1
ATOM 718 C C . MET A 1 93 ? 26.314 1.005 -17.712 1.00 73.94 93 MET A C 1
ATOM 720 O O . MET A 1 93 ? 26.497 0.101 -16.901 1.00 73.94 93 MET A O 1
ATOM 724 N N . GLU A 1 94 ? 27.049 2.109 -17.744 1.00 71.50 94 GLU A N 1
ATOM 725 C CA . GLU A 1 94 ? 28.089 2.417 -16.769 1.00 71.50 94 GLU A CA 1
ATOM 726 C C . GLU A 1 94 ? 27.634 3.613 -15.933 1.00 71.50 94 GLU A C 1
ATOM 728 O O . GLU A 1 94 ? 27.272 4.660 -16.468 1.00 71.50 94 GLU A O 1
ATOM 733 N N . VAL A 1 95 ? 27.620 3.461 -14.608 1.00 64.8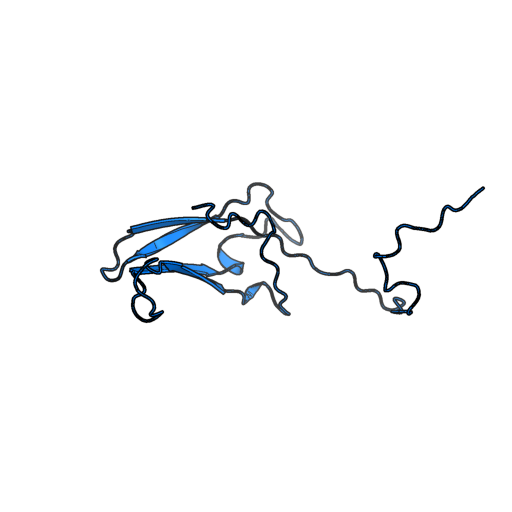8 95 VAL A N 1
ATOM 734 C CA . VAL A 1 95 ? 27.300 4.563 -13.694 1.00 64.88 95 VAL A CA 1
ATOM 735 C C . VAL A 1 95 ? 28.556 5.420 -13.545 1.00 64.88 95 VAL A C 1
ATOM 737 O O . VAL A 1 95 ? 29.346 5.236 -12.623 1.00 64.88 95 VAL A O 1
ATOM 740 N N . THR A 1 96 ? 28.772 6.332 -14.490 1.00 65.62 96 THR A N 1
ATOM 741 C CA . THR A 1 96 ? 29.868 7.307 -14.417 1.00 65.62 96 THR A CA 1
ATOM 742 C C . THR A 1 96 ? 29.433 8.539 -13.623 1.00 65.62 96 THR A C 1
ATOM 744 O O . THR A 1 96 ? 28.273 8.952 -13.661 1.00 65.62 96 THR A O 1
ATOM 747 N N . SER A 1 97 ? 30.373 9.165 -12.912 1.00 61.41 97 SER A N 1
ATOM 748 C CA . SER A 1 97 ? 30.132 10.350 -12.071 1.00 61.41 97 SER A CA 1
ATOM 749 C C . SER A 1 97 ? 29.531 11.542 -12.829 1.00 61.41 97 SER A C 1
ATOM 751 O O . SER A 1 97 ? 28.887 12.392 -12.217 1.00 61.41 97 SER A O 1
ATOM 753 N N . GLN A 1 98 ? 29.685 11.593 -14.157 1.00 59.66 98 GLN A N 1
ATOM 754 C CA . GLN A 1 98 ? 29.058 12.605 -15.013 1.00 59.66 98 GLN A CA 1
ATOM 755 C C . GLN A 1 98 ? 27.561 12.360 -15.262 1.00 59.66 98 GLN A C 1
ATOM 757 O O . GLN A 1 98 ? 26.832 13.304 -15.544 1.00 59.66 98 GLN A O 1
ATOM 762 N N . GLN A 1 99 ? 27.085 11.119 -15.130 1.00 54.84 99 GLN A N 1
ATOM 763 C CA . GLN A 1 99 ? 25.701 10.725 -15.428 1.00 54.84 99 GLN A CA 1
ATOM 764 C C . GLN A 1 99 ? 24.828 10.562 -14.169 1.00 54.84 99 GLN A C 1
ATOM 766 O O . GLN A 1 99 ? 23.608 10.455 -14.267 1.00 54.84 99 GLN A O 1
ATOM 771 N N . THR A 1 100 ? 25.423 10.584 -12.971 1.00 52.78 100 THR A N 1
ATOM 772 C CA . THR A 1 100 ? 24.716 10.450 -11.681 1.00 52.78 100 THR A CA 1
ATOM 773 C C . THR A 1 100 ? 24.045 11.725 -11.171 1.00 52.78 100 THR A C 1
ATOM 775 O O . THR A 1 100 ? 23.283 11.667 -10.207 1.00 52.78 100 THR A O 1
ATOM 778 N N . TYR A 1 101 ? 24.284 12.879 -11.799 1.00 46.12 101 TYR A N 1
ATOM 779 C CA . TYR A 1 101 ? 23.727 14.158 -11.359 1.00 46.12 101 TYR A CA 1
ATOM 780 C C . TYR A 1 101 ? 22.704 14.704 -12.356 1.00 46.12 101 TYR A C 1
ATOM 782 O O . TYR A 1 101 ? 22.926 15.732 -12.986 1.00 46.12 101 TYR A O 1
ATOM 790 N N . TRP A 1 102 ? 21.501 14.126 -12.373 1.00 50.62 102 TRP A N 1
ATOM 791 C CA . TRP A 1 102 ? 20.307 14.810 -12.905 1.00 50.62 102 TRP A CA 1
ATOM 792 C C . TRP A 1 102 ? 19.940 16.100 -12.129 1.00 50.62 102 TRP A C 1
ATOM 794 O O . TRP A 1 102 ? 18.935 16.739 -12.415 1.00 50.62 102 TRP A O 1
ATOM 804 N N . LYS A 1 103 ? 20.759 16.510 -11.147 1.00 47.88 103 LYS A N 1
ATOM 805 C CA . LYS A 1 103 ? 20.610 17.747 -10.368 1.00 47.88 103 LYS A CA 1
ATOM 806 C C . LYS A 1 103 ? 21.276 18.989 -10.975 1.00 47.88 103 LYS A C 1
ATOM 808 O O . LYS A 1 103 ? 21.070 20.067 -10.428 1.00 47.88 103 LYS A O 1
ATOM 813 N N . LYS A 1 104 ? 22.066 18.895 -12.051 1.00 47.16 104 LYS A N 1
ATOM 814 C CA . LYS A 1 104 ? 22.643 20.094 -12.690 1.00 47.16 104 LYS A CA 1
ATOM 815 C C . LYS A 1 104 ? 21.806 20.516 -13.893 1.00 47.16 104 LYS A C 1
ATOM 817 O O . LYS A 1 104 ? 22.094 20.157 -15.025 1.00 47.16 104 LYS A O 1
ATOM 822 N N . LEU A 1 105 ? 20.779 21.310 -13.611 1.00 54.19 105 LEU A N 1
ATOM 823 C CA . LEU A 1 105 ? 19.984 22.040 -14.599 1.00 54.19 105 LEU A CA 1
ATOM 824 C C . LEU A 1 105 ? 20.675 23.318 -15.115 1.00 54.19 105 LEU A C 1
ATOM 826 O O . LEU A 1 105 ? 20.004 24.175 -15.665 1.00 54.19 105 LEU A O 1
ATOM 830 N N . ASP A 1 106 ? 21.994 23.458 -14.974 1.00 53.00 106 ASP A N 1
ATOM 831 C CA . ASP A 1 106 ? 22.708 24.666 -15.398 1.00 53.00 106 ASP A CA 1
ATOM 832 C C . ASP A 1 106 ? 24.006 24.313 -16.122 1.00 53.00 106 ASP A C 1
ATOM 834 O O . ASP A 1 106 ? 25.100 24.285 -15.556 1.00 53.00 106 ASP A O 1
ATOM 838 N N . SER A 1 107 ? 23.885 24.068 -17.417 1.00 54.50 107 SER A N 1
ATOM 839 C CA . SER A 1 107 ? 24.854 24.631 -18.347 1.00 54.50 107 SER A CA 1
ATOM 840 C C . SER A 1 107 ? 24.117 24.916 -19.640 1.00 54.50 107 SER A C 1
ATOM 842 O O . SER A 1 107 ? 23.801 23.998 -20.396 1.00 54.50 107 SER A O 1
ATOM 844 N N . THR A 1 108 ? 23.808 26.187 -19.872 1.00 53.50 108 THR A N 1
ATOM 845 C CA . THR A 1 108 ? 23.356 26.687 -21.165 1.00 53.50 108 THR A CA 1
ATOM 846 C C . THR A 1 108 ? 24.346 26.216 -22.228 1.00 53.50 108 THR A C 1
ATOM 848 O O . THR A 1 108 ? 25.474 26.704 -22.284 1.00 53.50 108 THR A O 1
ATOM 851 N N . MET A 1 109 ? 23.963 25.236 -23.047 1.00 51.53 109 MET A N 1
ATOM 852 C CA . MET A 1 109 ? 24.701 24.955 -24.274 1.00 51.53 109 MET A CA 1
ATOM 853 C C . MET A 1 109 ? 24.326 26.050 -25.267 1.00 51.53 109 MET A C 1
ATOM 855 O O . MET A 1 109 ? 23.190 26.104 -25.736 1.00 51.53 109 MET A O 1
ATOM 859 N N . VAL A 1 110 ? 25.263 26.958 -25.525 1.00 41.94 110 VAL A N 1
ATOM 860 C CA . VAL A 1 110 ? 25.150 27.924 -26.620 1.00 41.94 110 VAL A CA 1
ATOM 861 C C . VAL A 1 110 ? 25.534 27.181 -27.901 1.00 41.94 110 VAL A C 1
ATOM 863 O O . VAL A 1 110 ? 26.596 26.557 -27.940 1.00 41.94 110 VAL A O 1
ATOM 866 N N . ILE A 1 111 ? 24.629 27.184 -28.884 1.00 42.38 111 ILE A N 1
ATOM 867 C CA . ILE A 1 111 ? 24.870 26.706 -30.258 1.00 42.38 111 ILE A CA 1
ATOM 868 C C . ILE A 1 111 ? 25.769 27.708 -30.979 1.00 42.38 111 ILE A C 1
ATOM 870 O O . ILE A 1 111 ? 25.515 28.923 -30.814 1.00 42.38 111 ILE A O 1
#

Organism: Sordaria macrospora (NCBI:txid5147)